Protein AF-A0A519IM41-F1 (afdb_monomer_lite)

Structure (mmCIF, N/CA/C/O backbone):
data_AF-A0A519IM41-F1
#
_entry.id   AF-A0A519IM41-F1
#
loop_
_atom_site.group_PDB
_atom_site.id
_atom_site.type_symbol
_atom_site.label_atom_id
_atom_site.label_alt_id
_atom_site.label_comp_id
_atom_site.label_asym_id
_atom_site.label_entity_id
_atom_site.label_seq_id
_atom_site.pdbx_PDB_ins_code
_atom_site.Cartn_x
_atom_site.Cartn_y
_atom_site.Cartn_z
_atom_site.occupancy
_atom_site.B_iso_or_equiv
_atom_site.auth_seq_id
_atom_site.auth_comp_id
_atom_site.auth_asym_id
_atom_site.auth_atom_id
_atom_site.pdbx_PDB_model_num
ATOM 1 N N . MET A 1 1 ? -8.897 -17.092 1.569 1.00 37.91 1 MET A N 1
ATOM 2 C CA . MET A 1 1 ? -8.169 -17.180 2.851 1.00 37.91 1 MET A CA 1
ATOM 3 C C . MET A 1 1 ? -7.283 -15.946 2.907 1.00 37.91 1 MET A C 1
ATOM 5 O O . MET A 1 1 ? -6.389 -15.845 2.079 1.00 37.91 1 MET A O 1
ATOM 9 N N . ILE A 1 2 ? -7.614 -14.949 3.731 1.00 43.19 2 ILE A N 1
ATOM 10 C CA . ILE A 1 2 ? -6.776 -13.748 3.867 1.00 43.19 2 ILE A CA 1
ATOM 11 C C . ILE A 1 2 ? -5.558 -14.198 4.672 1.00 43.19 2 ILE A C 1
ATOM 13 O O . ILE A 1 2 ? -5.659 -14.398 5.879 1.00 43.19 2 ILE A O 1
ATOM 17 N N . MET A 1 3 ? -4.453 -14.476 3.979 1.00 51.75 3 MET A N 1
ATOM 18 C CA . MET A 1 3 ? -3.146 -14.604 4.617 1.00 51.75 3 MET A CA 1
ATOM 19 C C . MET A 1 3 ? -2.916 -13.343 5.453 1.00 51.75 3 MET A C 1
ATOM 21 O O . MET A 1 3 ? -3.199 -12.238 4.994 1.00 51.75 3 MET A O 1
ATOM 25 N N . THR A 1 4 ? -2.488 -13.535 6.696 1.00 67.06 4 THR A N 1
ATOM 26 C CA . THR A 1 4 ? -2.124 -12.508 7.677 1.00 67.06 4 THR A CA 1
ATOM 27 C C . THR A 1 4 ? -1.154 -11.508 7.058 1.00 67.06 4 THR A C 1
ATOM 29 O O . THR A 1 4 ? 0.044 -11.757 7.012 1.00 67.06 4 THR A O 1
ATOM 32 N N . LEU A 1 5 ? -1.679 -10.397 6.542 1.00 75.25 5 LEU A N 1
ATOM 33 C CA . LEU A 1 5 ? -0.857 -9.271 6.123 1.00 75.25 5 LEU A CA 1
ATOM 34 C C . LEU A 1 5 ? -0.328 -8.583 7.372 1.00 75.25 5 LEU A C 1
ATOM 36 O O . LEU A 1 5 ? -1.095 -8.243 8.272 1.00 75.25 5 LEU A O 1
ATOM 40 N N . GLU A 1 6 ? 0.975 -8.358 7.394 1.00 85.38 6 GLU A N 1
ATOM 41 C CA . GLU A 1 6 ? 1.682 -7.677 8.467 1.00 85.38 6 GLU A CA 1
ATOM 42 C C . GLU A 1 6 ? 2.377 -6.420 7.938 1.00 85.38 6 GLU A C 1
ATOM 44 O O . GLU A 1 6 ? 2.711 -6.299 6.754 1.00 85.38 6 GLU A O 1
ATOM 49 N N . ILE A 1 7 ? 2.608 -5.457 8.831 1.00 89.12 7 ILE A N 1
ATOM 50 C CA . ILE A 1 7 ? 3.442 -4.299 8.509 1.00 89.12 7 ILE A CA 1
ATOM 51 C C . ILE A 1 7 ? 4.839 -4.810 8.144 1.00 89.12 7 ILE A C 1
ATOM 53 O O . ILE A 1 7 ? 5.427 -5.615 8.860 1.00 89.12 7 ILE A O 1
ATOM 57 N N . GLY A 1 8 ? 5.372 -4.326 7.028 1.00 87.94 8 GLY A N 1
ATOM 58 C CA . GLY A 1 8 ? 6.644 -4.763 6.468 1.00 87.94 8 GLY A CA 1
ATOM 59 C C . GLY A 1 8 ? 6.522 -5.830 5.384 1.00 87.94 8 GLY A C 1
ATOM 60 O O . GLY A 1 8 ? 7.500 -6.027 4.667 1.00 87.94 8 GLY A O 1
ATOM 61 N N . ASN A 1 9 ? 5.358 -6.467 5.215 1.00 91.00 9 ASN A N 1
ATOM 62 C CA . ASN A 1 9 ? 5.114 -7.345 4.071 1.00 91.00 9 ASN A CA 1
ATOM 63 C C . ASN A 1 9 ? 5.102 -6.556 2.760 1.00 91.00 9 ASN A C 1
ATOM 65 O O . ASN A 1 9 ? 4.760 -5.370 2.728 1.00 91.00 9 ASN A O 1
ATOM 69 N N . THR A 1 10 ? 5.420 -7.252 1.675 1.00 92.25 10 THR A N 1
ATOM 70 C CA . THR A 1 10 ? 5.396 -6.695 0.327 1.00 92.25 10 THR A CA 1
ATOM 71 C C . THR A 1 10 ? 4.245 -7.310 -0.452 1.00 92.25 10 THR A C 1
ATOM 73 O O . THR A 1 10 ? 3.988 -8.511 -0.378 1.00 92.25 10 THR A O 1
ATOM 76 N N . ILE A 1 1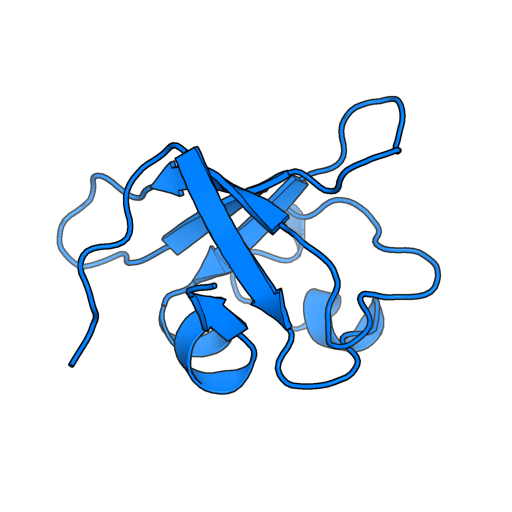1 ? 3.533 -6.477 -1.198 1.00 92.50 11 ILE A N 1
ATOM 77 C CA . ILE A 1 11 ? 2.448 -6.893 -2.079 1.00 92.50 11 ILE A CA 1
ATOM 78 C C . ILE A 1 11 ? 2.763 -6.434 -3.493 1.00 92.50 11 ILE A C 1
ATOM 80 O O . ILE A 1 11 ? 3.479 -5.453 -3.695 1.00 92.50 11 ILE A O 1
ATOM 84 N N . THR A 1 12 ? 2.198 -7.121 -4.477 1.00 93.38 12 THR A N 1
ATOM 85 C CA . THR A 1 12 ? 2.361 -6.750 -5.881 1.00 93.38 12 THR A CA 1
ATOM 86 C C . THR A 1 12 ? 1.019 -6.678 -6.600 1.00 93.38 12 THR A C 1
ATOM 88 O O . THR A 1 12 ? 0.127 -7.483 -6.299 1.00 93.38 12 THR A O 1
ATOM 91 N N . PRO A 1 13 ? 0.838 -5.732 -7.541 1.00 93.25 13 PRO A N 1
ATOM 92 C CA . PRO A 1 13 ? -0.324 -5.722 -8.414 1.00 93.25 13 PRO A CA 1
ATOM 93 C C . PRO A 1 13 ? -0.416 -7.006 -9.246 1.00 93.25 13 PRO A C 1
ATOM 95 O O . PRO A 1 13 ? 0.571 -7.494 -9.794 1.00 93.25 13 PRO A O 1
ATOM 98 N N . LEU A 1 14 ? -1.628 -7.529 -9.396 1.00 93.62 14 LEU A N 1
ATOM 99 C CA . LEU A 1 14 ? -1.953 -8.637 -10.300 1.00 93.62 14 LEU A CA 1
ATOM 100 C C . LEU A 1 14 ? -2.097 -8.174 -11.755 1.00 93.62 14 LEU A C 1
ATOM 102 O O . LEU A 1 14 ? -1.932 -8.956 -12.687 1.00 93.62 14 LEU A O 1
ATOM 106 N N . ARG A 1 15 ? -2.438 -6.898 -11.941 1.00 92.25 15 ARG A N 1
ATOM 107 C CA . ARG A 1 15 ? -2.687 -6.242 -13.228 1.00 92.25 15 ARG A CA 1
ATOM 108 C C . ARG A 1 15 ? -2.163 -4.814 -13.190 1.00 92.25 15 ARG A C 1
ATOM 110 O O . ARG A 1 15 ? -1.824 -4.312 -12.123 1.00 92.25 15 ARG A O 1
ATOM 117 N N . HIS A 1 16 ? -2.122 -4.156 -14.345 1.00 92.31 16 HIS A N 1
ATOM 118 C CA . HIS A 1 16 ? -1.825 -2.726 -14.389 1.00 92.31 16 HIS A CA 1
ATOM 119 C C . HIS A 1 16 ? -2.921 -1.936 -13.663 1.00 92.31 16 HIS A C 1
ATOM 121 O O . HIS A 1 16 ? -4.103 -2.072 -13.980 1.00 92.31 16 HIS A O 1
ATOM 127 N N . ILE A 1 17 ? -2.523 -1.128 -12.680 1.00 92.06 17 ILE A N 1
ATOM 128 C CA . ILE A 1 17 ? -3.409 -0.242 -11.920 1.00 92.06 17 ILE A CA 1
ATOM 129 C C . ILE A 1 17 ? -3.094 1.187 -12.337 1.00 92.06 17 ILE A C 1
ATOM 131 O O . ILE A 1 17 ? -1.998 1.677 -12.087 1.00 92.06 17 ILE A O 1
ATOM 135 N N . ASN A 1 18 ? -4.048 1.868 -12.962 1.00 90.81 18 ASN A N 1
ATOM 136 C CA . ASN A 1 18 ? -3.891 3.259 -13.382 1.00 90.81 18 ASN A CA 1
ATOM 137 C C . ASN A 1 18 ? -4.560 4.236 -12.397 1.00 90.81 18 ASN A C 1
ATOM 139 O O . ASN A 1 18 ? -5.348 3.837 -11.536 1.00 90.81 18 ASN A O 1
ATOM 143 N N . ALA A 1 19 ? -4.241 5.527 -12.525 1.00 88.25 19 ALA A N 1
ATOM 144 C CA . ALA A 1 19 ? -4.770 6.570 -11.644 1.00 88.25 19 ALA A CA 1
ATOM 145 C C . ALA A 1 19 ? -6.308 6.646 -11.667 1.00 88.25 19 ALA A C 1
ATOM 147 O O . ALA A 1 19 ? -6.932 6.863 -10.630 1.00 88.25 19 ALA A O 1
ATOM 148 N N . THR A 1 20 ? -6.935 6.399 -12.822 1.00 90.69 20 THR A N 1
ATOM 149 C CA . THR A 1 20 ? -8.399 6.357 -12.951 1.00 90.69 20 THR A CA 1
ATOM 150 C C . THR A 1 20 ? -9.004 5.255 -12.089 1.00 90.69 20 THR A C 1
ATOM 152 O O . THR A 1 20 ? -9.979 5.484 -11.385 1.00 90.69 20 THR A O 1
ATOM 155 N N . MET A 1 21 ? -8.411 4.068 -12.084 1.00 91.69 21 MET A N 1
ATOM 156 C CA . MET A 1 21 ? -8.875 2.962 -11.261 1.00 91.69 21 MET A CA 1
ATOM 157 C C . MET A 1 21 ? -8.755 3.277 -9.766 1.00 91.69 21 MET A C 1
ATOM 159 O O . MET A 1 21 ? -9.706 3.040 -9.027 1.00 91.69 21 MET A O 1
ATOM 163 N N . VAL A 1 22 ? -7.638 3.878 -9.339 1.00 91.25 22 VAL A N 1
ATOM 164 C CA . VAL A 1 22 ? -7.455 4.330 -7.947 1.00 91.25 22 VAL A CA 1
ATOM 165 C C . VAL A 1 22 ? -8.464 5.411 -7.567 1.00 91.25 22 VAL A C 1
ATOM 167 O O . VAL A 1 22 ? -8.925 5.430 -6.432 1.00 91.25 22 VAL A O 1
ATOM 170 N N . SER A 1 23 ? -8.872 6.270 -8.508 1.00 90.75 23 SER A N 1
ATOM 171 C CA . SER A 1 23 ? -9.871 7.317 -8.246 1.00 90.75 23 SER A C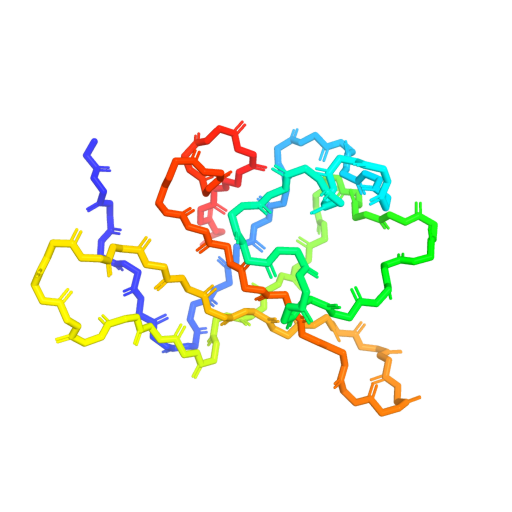A 1
ATOM 172 C C . SER A 1 23 ? -11.256 6.776 -7.860 1.00 90.75 23 SER A C 1
ATOM 174 O O . SER A 1 23 ? -12.021 7.487 -7.212 1.00 90.75 23 SER A O 1
ATOM 176 N N . TYR A 1 24 ? -11.552 5.513 -8.197 1.00 92.19 24 TYR A N 1
ATOM 177 C CA . TYR A 1 24 ? -12.786 4.818 -7.816 1.00 92.19 24 TYR A CA 1
ATOM 178 C C . TYR A 1 24 ? -12.674 4.007 -6.519 1.00 92.19 24 TYR A C 1
ATOM 180 O O . TYR A 1 24 ? -13.667 3.428 -6.084 1.00 92.19 24 TYR A O 1
ATOM 188 N N . TRP A 1 25 ? -11.494 3.931 -5.902 1.00 93.38 25 TRP A N 1
ATOM 189 C CA . TRP A 1 25 ? -11.316 3.190 -4.654 1.00 93.38 25 TRP A CA 1
ATOM 190 C C . TRP A 1 25 ? -11.960 3.903 -3.472 1.00 93.38 25 TRP A C 1
ATOM 192 O O . TRP A 1 25 ? -12.050 5.133 -3.433 1.00 93.38 25 TRP A O 1
ATOM 202 N N . GLN A 1 26 ? -12.325 3.125 -2.454 1.00 91.88 26 GLN A N 1
ATOM 203 C CA . GLN A 1 26 ? -12.960 3.637 -1.241 1.00 91.88 26 GLN A CA 1
ATOM 204 C C . GLN A 1 26 ? -12.147 4.768 -0.588 1.00 91.88 26 GLN A C 1
ATOM 206 O O . GLN A 1 26 ? -12.711 5.751 -0.106 1.00 91.88 26 GLN A O 1
ATOM 211 N N . PHE A 1 27 ? -10.817 4.653 -0.604 1.00 91.94 27 PHE A N 1
ATOM 212 C CA . PHE A 1 27 ? -9.893 5.619 -0.004 1.00 91.94 27 PHE A CA 1
ATOM 213 C C . PHE A 1 27 ? -9.127 6.455 -1.040 1.00 91.94 27 PHE A C 1
ATOM 215 O O . PHE A 1 27 ? -8.028 6.931 -0.756 1.00 91.94 27 PHE A O 1
ATOM 222 N N . ALA A 1 28 ? -9.696 6.675 -2.230 1.00 89.25 28 ALA A N 1
ATOM 223 C CA . ALA A 1 28 ? -9.058 7.431 -3.313 1.00 89.25 28 ALA A CA 1
ATOM 224 C C . ALA A 1 28 ? -8.511 8.803 -2.873 1.00 89.25 28 ALA A C 1
ATOM 226 O O . ALA A 1 28 ? -7.419 9.198 -3.264 1.00 89.25 28 ALA A O 1
ATOM 227 N N . LYS A 1 29 ? -9.243 9.517 -2.006 1.00 89.62 29 LYS A N 1
ATOM 228 C CA . LYS A 1 29 ? -8.850 10.843 -1.490 1.00 89.62 29 LYS A CA 1
ATOM 229 C C . LYS A 1 29 ? -7.636 10.815 -0.554 1.00 89.62 29 LYS A C 1
ATOM 231 O O . LYS A 1 29 ? -7.032 11.854 -0.320 1.00 89.62 29 LYS A O 1
ATOM 236 N N . GLU A 1 30 ? -7.311 9.651 0.001 1.00 89.06 30 GLU A N 1
ATOM 237 C CA . GLU A 1 30 ? -6.143 9.429 0.862 1.00 89.06 30 GLU A CA 1
ATOM 238 C C . GLU A 1 30 ? -4.967 8.806 0.091 1.00 89.06 30 GLU A C 1
ATOM 240 O O . GLU A 1 30 ? -3.933 8.504 0.686 1.00 89.06 30 GLU A O 1
ATOM 245 N N . CYS A 1 31 ? -5.126 8.580 -1.216 1.00 88.81 31 CYS A N 1
ATOM 246 C CA . CYS A 1 31 ? -4.099 8.015 -2.077 1.00 88.81 31 CYS A CA 1
ATOM 247 C C . CYS A 1 31 ? -3.280 9.122 -2.743 1.00 88.81 31 CYS A C 1
ATOM 249 O O . CYS A 1 31 ? -3.816 10.121 -3.223 1.00 88.81 31 CYS A O 1
ATOM 251 N N . ALA A 1 32 ? -1.969 8.916 -2.819 1.00 87.00 32 ALA A N 1
ATOM 252 C CA . ALA A 1 32 ? -1.106 9.720 -3.665 1.00 87.00 32 ALA A CA 1
ATOM 253 C C . ALA A 1 32 ? -1.376 9.431 -5.151 1.00 87.00 32 ALA A C 1
ATOM 255 O O . ALA A 1 32 ? -1.777 8.330 -5.532 1.00 87.00 32 ALA A O 1
ATOM 256 N N . ASP A 1 33 ? -1.101 10.419 -6.001 1.00 82.69 33 ASP A N 1
ATOM 257 C CA . ASP A 1 33 ? -1.167 10.260 -7.453 1.00 82.69 33 ASP A CA 1
ATOM 258 C C . ASP A 1 33 ? -0.149 9.202 -7.906 1.00 82.69 33 ASP A C 1
ATOM 260 O O . ASP A 1 33 ? 1.036 9.350 -7.622 1.00 82.69 33 ASP A O 1
ATOM 264 N N . ILE A 1 34 ? -0.571 8.151 -8.616 1.00 82.12 34 ILE A N 1
ATOM 265 C CA . ILE A 1 34 ? 0.318 7.082 -9.111 1.00 82.12 34 ILE A CA 1
ATOM 266 C C . ILE A 1 34 ? 0.888 7.324 -10.514 1.00 82.12 34 ILE A C 1
ATOM 268 O O . ILE A 1 34 ? 1.552 6.443 -11.056 1.00 82.12 34 ILE A O 1
ATOM 272 N N . LEU A 1 35 ? 0.676 8.509 -11.090 1.00 76.00 35 LEU A N 1
ATOM 273 C CA . LEU A 1 35 ? 1.139 8.948 -12.409 1.00 76.00 35 LEU A CA 1
ATOM 274 C C . LEU A 1 35 ? 0.884 7.885 -13.495 1.00 76.00 35 LEU A C 1
ATOM 276 O O . LEU A 1 35 ? -0.256 7.669 -13.901 1.00 76.00 35 LEU A O 1
ATOM 280 N N . GLY A 1 36 ? 1.941 7.194 -13.942 1.00 74.62 36 GLY A N 1
ATOM 281 C CA . GLY A 1 36 ? 1.905 6.157 -14.984 1.00 74.62 36 GLY A CA 1
ATOM 282 C C . GLY A 1 36 ? 1.280 4.822 -14.557 1.00 74.62 36 GLY A C 1
ATOM 283 O O . GLY A 1 36 ? 1.120 3.914 -15.376 1.00 74.62 36 GLY A O 1
ATOM 284 N N . GLY A 1 37 ? 0.894 4.699 -13.289 1.00 84.94 37 GLY A N 1
ATOM 285 C CA . GLY A 1 37 ? 0.273 3.505 -12.741 1.00 84.94 37 GLY A CA 1
ATOM 286 C C . GLY A 1 37 ? 1.263 2.495 -12.161 1.00 84.94 37 GLY A C 1
ATOM 287 O O . GLY A 1 37 ? 2.479 2.645 -12.249 1.00 84.94 37 GLY A O 1
ATOM 288 N N . LEU A 1 38 ? 0.716 1.448 -11.552 1.00 89.50 38 LEU A N 1
ATOM 289 C CA . LEU A 1 38 ? 1.458 0.349 -10.947 1.00 89.50 38 LEU A CA 1
ATOM 290 C C . LEU A 1 38 ? 1.404 -0.864 -11.866 1.00 89.50 38 LEU A C 1
ATOM 292 O O . LEU A 1 38 ? 0.322 -1.352 -12.193 1.00 89.50 38 LEU A O 1
ATOM 296 N N . MET A 1 39 ? 2.569 -1.340 -12.293 1.00 90.19 39 MET A N 1
ATOM 297 C CA . MET A 1 39 ? 2.685 -2.523 -13.142 1.00 90.19 39 MET A CA 1
ATOM 298 C C . MET A 1 39 ? 2.691 -3.812 -12.315 1.00 90.19 39 MET A C 1
ATOM 300 O O . MET A 1 39 ? 3.141 -3.796 -11.166 1.00 90.19 39 MET A O 1
ATOM 304 N N . PRO A 1 40 ? 2.252 -4.945 -12.893 1.00 90.44 40 PRO A N 1
ATOM 305 C CA . PRO A 1 40 ? 2.501 -6.252 -12.299 1.00 90.44 40 PRO A CA 1
ATOM 306 C C . PRO A 1 40 ? 3.993 -6.443 -12.016 1.00 90.44 40 PRO A C 1
ATOM 308 O O . PRO A 1 40 ? 4.827 -6.134 -12.866 1.00 90.44 40 PRO A O 1
ATOM 311 N N . GLY A 1 41 ? 4.325 -6.935 -10.824 1.00 86.44 41 GLY A N 1
ATOM 312 C CA . GLY A 1 41 ? 5.712 -7.063 -10.368 1.00 86.44 41 GLY A CA 1
ATOM 313 C C . GLY A 1 41 ? 6.256 -5.836 -9.634 1.00 86.44 41 GLY A C 1
ATOM 314 O O . GLY A 1 41 ? 7.341 -5.919 -9.072 1.00 86.44 41 GLY A O 1
ATOM 315 N N . ALA A 1 42 ? 5.516 -4.721 -9.568 1.00 89.19 42 ALA A N 1
ATOM 316 C CA . ALA A 1 42 ? 5.862 -3.628 -8.663 1.00 89.19 42 ALA A CA 1
ATOM 317 C C . ALA A 1 42 ? 5.771 -4.102 -7.205 1.00 89.19 42 ALA A C 1
ATOM 319 O O . ALA A 1 42 ? 4.800 -4.761 -6.825 1.00 89.19 42 ALA A O 1
ATOM 320 N N . GLU A 1 43 ? 6.767 -3.752 -6.400 1.00 91.00 43 GLU A N 1
ATOM 321 C CA . GLU A 1 43 ? 6.860 -4.136 -4.993 1.00 91.00 43 GLU A CA 1
ATOM 322 C C . GLU A 1 43 ? 6.346 -3.001 -4.110 1.00 91.00 43 GLU A C 1
ATOM 324 O O . GLU A 1 43 ? 6.925 -1.920 -4.071 1.00 91.00 43 GLU A O 1
ATOM 329 N N . LEU A 1 44 ? 5.240 -3.228 -3.407 1.00 91.00 44 LEU A N 1
ATOM 330 C CA . LEU A 1 44 ? 4.616 -2.233 -2.540 1.00 91.00 44 LEU A CA 1
ATOM 331 C C . LEU A 1 44 ? 4.696 -2.700 -1.097 1.00 91.00 44 LEU A C 1
ATOM 333 O O . LEU A 1 44 ? 4.159 -3.752 -0.750 1.00 91.00 44 LEU A O 1
ATOM 337 N N . LYS A 1 45 ? 5.352 -1.916 -0.246 1.00 92.50 45 LYS A N 1
ATOM 338 C CA . LYS A 1 45 ? 5.551 -2.289 1.154 1.00 92.50 45 LYS A CA 1
ATOM 339 C C . LYS A 1 45 ? 4.384 -1.816 2.005 1.00 92.50 45 LYS A C 1
ATOM 341 O O . LYS A 1 45 ? 4.057 -0.632 1.989 1.00 92.50 45 LYS A O 1
ATOM 346 N N . ILE A 1 46 ? 3.787 -2.717 2.777 1.00 92.12 46 ILE A N 1
ATOM 347 C CA . ILE A 1 46 ? 2.758 -2.379 3.759 1.00 92.12 46 ILE A CA 1
ATOM 348 C C . ILE A 1 46 ? 3.415 -1.650 4.927 1.00 92.12 46 ILE A C 1
ATOM 350 O O . ILE A 1 46 ? 4.318 -2.178 5.575 1.00 92.12 46 ILE A O 1
ATOM 354 N N . VAL A 1 47 ? 2.931 -0.448 5.218 1.00 92.25 47 VAL A N 1
ATOM 355 C CA . VAL A 1 47 ? 3.402 0.378 6.339 1.00 92.25 47 VAL A CA 1
ATOM 356 C C . VAL A 1 47 ? 2.351 0.573 7.417 1.00 92.25 47 VAL A C 1
ATOM 358 O O . VAL A 1 47 ? 2.685 0.879 8.558 1.00 92.25 47 VAL A O 1
ATOM 361 N N . GLU A 1 48 ? 1.083 0.353 7.084 1.00 91.81 48 GLU A N 1
ATOM 362 C CA . GLU A 1 48 ? -0.019 0.495 8.026 1.00 91.81 48 GLU A CA 1
ATOM 363 C C . GLU A 1 48 ? -1.118 -0.509 7.705 1.00 91.81 48 GLU A C 1
ATOM 365 O O . GLU A 1 48 ? -1.375 -0.838 6.546 1.00 91.81 48 GLU A O 1
ATOM 370 N N . LEU A 1 49 ? -1.790 -0.971 8.749 1.00 89.50 49 LEU A N 1
ATOM 371 C CA . LEU A 1 49 ? -2.925 -1.875 8.670 1.00 89.50 49 LEU A CA 1
ATOM 372 C C . LEU A 1 49 ? -4.053 -1.295 9.509 1.00 89.50 49 LEU A C 1
ATOM 374 O O . LEU A 1 49 ? -3.810 -0.685 10.557 1.00 89.50 49 LEU A O 1
ATOM 378 N N . SER A 1 50 ? -5.288 -1.532 9.083 1.00 88.69 50 SER A N 1
ATOM 379 C CA . SER A 1 50 ? -6.437 -1.181 9.899 1.00 88.69 50 SER A CA 1
ATOM 380 C C . SER A 1 50 ? -6.434 -1.950 11.214 1.00 88.69 50 SER A C 1
ATOM 382 O O . SER A 1 50 ? -6.304 -3.172 11.250 1.00 88.69 50 SER A O 1
ATOM 384 N N . LYS A 1 51 ? -6.641 -1.213 12.303 1.00 79.75 51 LYS A N 1
ATOM 385 C CA . LYS A 1 51 ? -6.812 -1.757 13.656 1.00 79.75 51 LYS A CA 1
ATOM 386 C C . LYS A 1 51 ? -8.286 -1.870 14.057 1.00 79.75 51 LYS A C 1
ATOM 388 O O . LYS A 1 51 ? -8.579 -2.286 15.172 1.00 79.75 51 LYS A O 1
ATOM 393 N N . ILE A 1 52 ? -9.206 -1.455 13.181 1.00 79.56 52 ILE A N 1
ATOM 394 C CA . ILE A 1 52 ? -10.638 -1.364 13.480 1.00 79.56 52 ILE A CA 1
ATOM 395 C C . ILE A 1 52 ? -11.335 -2.657 13.032 1.00 79.56 52 ILE A C 1
ATOM 397 O O . ILE A 1 52 ? -11.323 -2.968 11.836 1.00 79.56 52 ILE A O 1
ATOM 401 N N . PRO A 1 53 ? -11.992 -3.392 13.949 1.00 66.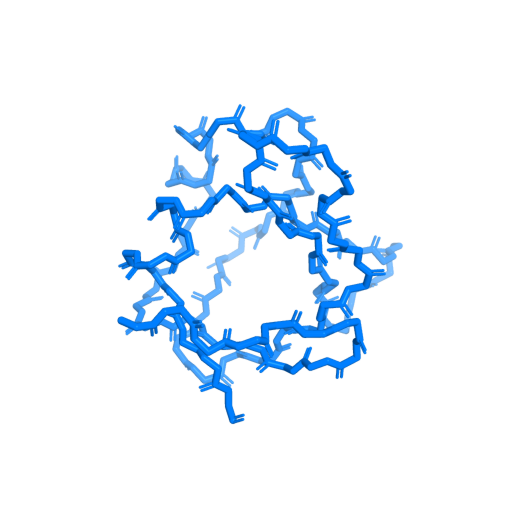69 53 PRO A N 1
ATOM 402 C CA . PRO A 1 53 ? -12.807 -4.547 13.594 1.00 66.69 53 PRO A CA 1
ATOM 403 C C . PRO A 1 53 ? -13.905 -4.153 12.596 1.00 66.69 53 PRO A C 1
ATOM 405 O O . PRO A 1 53 ? -14.700 -3.257 12.865 1.00 66.69 53 PRO A O 1
ATOM 408 N N . GLY A 1 54 ? -13.938 -4.809 11.434 1.00 69.06 54 GLY A N 1
ATOM 409 C CA . GLY A 1 54 ? -14.940 -4.568 10.386 1.00 69.06 54 GLY A CA 1
ATOM 410 C C . GLY A 1 54 ? -14.543 -3.562 9.300 1.00 69.06 54 GLY A C 1
ATOM 411 O O . GLY A 1 54 ? -15.198 -3.521 8.265 1.00 69.06 54 GLY A O 1
ATOM 412 N N . ALA A 1 55 ? -13.449 -2.812 9.463 1.00 74.38 55 ALA A N 1
ATOM 413 C CA . ALA A 1 55 ? -12.900 -1.966 8.403 1.00 74.38 55 ALA A CA 1
ATOM 414 C C . ALA A 1 55 ? -11.535 -2.512 7.983 1.00 74.38 55 ALA A C 1
ATOM 416 O O . ALA A 1 55 ? -10.532 -2.178 8.597 1.00 74.38 55 ALA A O 1
ATOM 417 N N . MET A 1 56 ? -11.468 -3.367 6.963 1.00 86.06 56 MET A N 1
ATOM 418 C CA . MET A 1 56 ? -10.191 -3.910 6.481 1.00 86.06 56 MET A CA 1
ATOM 419 C C . MET A 1 56 ? -9.584 -2.983 5.431 1.00 86.06 56 MET A C 1
ATOM 421 O O . MET A 1 56 ? -10.142 -2.825 4.349 1.00 86.06 56 MET A O 1
ATOM 425 N N . TRP A 1 57 ? -8.439 -2.384 5.745 1.00 91.12 57 TRP A N 1
ATOM 426 C CA . TRP A 1 57 ? -7.627 -1.634 4.791 1.00 91.12 57 TRP A CA 1
ATOM 427 C C . TRP A 1 57 ? -6.149 -1.722 5.155 1.00 91.12 57 TRP A C 1
ATOM 429 O O . TRP A 1 57 ? -5.795 -1.989 6.306 1.00 91.12 57 TRP A O 1
ATOM 439 N N . VAL A 1 58 ? -5.298 -1.483 4.165 1.00 92.12 58 VAL A N 1
ATOM 440 C CA . VAL A 1 58 ? -3.842 -1.428 4.297 1.00 92.12 58 VAL A CA 1
ATOM 441 C C . VAL A 1 58 ? -3.321 -0.144 3.657 1.00 92.12 58 VAL A C 1
ATOM 443 O O . VAL A 1 58 ? -3.888 0.333 2.673 1.00 92.12 58 VAL A O 1
ATOM 446 N N . ARG A 1 59 ? -2.254 0.435 4.208 1.00 93.31 59 ARG A N 1
ATOM 447 C CA . ARG A 1 59 ? -1.501 1.517 3.568 1.00 93.31 59 ARG A CA 1
ATOM 448 C C . ARG A 1 59 ? -0.184 0.960 3.065 1.00 93.31 59 ARG A C 1
ATOM 450 O O . ARG A 1 59 ? 0.549 0.332 3.830 1.00 93.31 59 ARG A O 1
ATOM 457 N N . VAL A 1 60 ? 0.112 1.214 1.798 1.00 92.25 60 VAL A N 1
ATOM 458 C CA . VAL A 1 60 ? 1.364 0.810 1.162 1.00 92.25 60 VAL A CA 1
ATOM 459 C C . VAL A 1 60 ? 2.157 2.010 0.687 1.00 92.25 60 VAL A C 1
ATOM 461 O O . VAL A 1 60 ? 1.575 3.000 0.249 1.00 92.25 60 VAL A O 1
ATOM 464 N N . GLU A 1 61 ? 3.478 1.912 0.751 1.00 91.19 61 GLU A N 1
ATOM 465 C CA . GLU A 1 61 ? 4.393 2.897 0.180 1.00 91.19 61 GLU A CA 1
ATOM 466 C C . GLU A 1 61 ? 4.796 2.513 -1.241 1.00 91.19 61 GLU A C 1
ATOM 468 O O . GLU A 1 61 ? 5.035 1.343 -1.553 1.00 91.19 61 GLU A O 1
ATOM 473 N N . LEU A 1 62 ? 4.884 3.529 -2.098 1.00 84.44 62 LEU A N 1
ATOM 474 C CA . LEU A 1 62 ? 5.406 3.411 -3.450 1.00 84.44 62 LEU A CA 1
ATOM 475 C C . LEU A 1 62 ? 6.930 3.605 -3.404 1.00 84.44 62 LEU A C 1
ATOM 477 O O . LEU A 1 62 ? 7.385 4.702 -3.055 1.00 84.44 62 LEU A O 1
ATOM 481 N N . PRO A 1 63 ? 7.738 2.587 -3.751 1.00 72.56 63 PRO A N 1
ATOM 482 C CA . PRO A 1 63 ? 9.187 2.725 -3.743 1.00 72.56 63 PRO A CA 1
ATOM 483 C C . PRO A 1 63 ? 9.655 3.732 -4.801 1.00 72.56 63 PRO A C 1
ATOM 485 O O . PRO A 1 63 ? 9.059 3.872 -5.869 1.00 72.56 63 PRO A O 1
ATOM 488 N N . GLY A 1 64 ? 10.757 4.426 -4.512 1.00 69.69 64 GLY A N 1
ATOM 489 C CA . GLY A 1 64 ? 11.446 5.271 -5.493 1.00 69.69 64 GLY A CA 1
ATOM 490 C C . GLY A 1 64 ? 10.809 6.638 -5.764 1.00 69.69 64 GLY A C 1
ATOM 491 O O . GLY A 1 64 ? 11.223 7.308 -6.709 1.00 69.69 64 GLY A O 1
ATOM 492 N N . ARG A 1 65 ? 9.842 7.088 -4.951 1.00 65.38 65 ARG A N 1
ATOM 493 C CA . ARG A 1 65 ? 9.248 8.429 -5.067 1.00 65.38 65 ARG A CA 1
ATOM 494 C C . ARG A 1 65 ? 9.543 9.294 -3.842 1.00 65.38 65 ARG A C 1
ATOM 496 O O . ARG A 1 65 ? 9.359 8.853 -2.712 1.00 65.38 65 ARG A O 1
ATOM 503 N N . LEU A 1 66 ? 9.987 10.529 -4.086 1.00 56.16 66 LEU A N 1
ATOM 504 C CA . LEU A 1 66 ? 10.154 11.579 -3.077 1.00 56.16 66 LEU A CA 1
ATOM 505 C C . LEU A 1 66 ? 9.227 12.762 -3.424 1.00 56.16 66 LEU A C 1
ATOM 507 O O . LEU A 1 66 ? 9.302 13.251 -4.553 1.00 56.16 66 LEU A O 1
ATOM 511 N N . PRO A 1 67 ? 8.364 13.236 -2.502 1.00 67.88 67 PRO A N 1
ATOM 512 C CA . PRO A 1 67 ? 8.086 12.667 -1.178 1.00 67.88 67 PRO A CA 1
ATOM 513 C C . PRO A 1 67 ? 7.486 11.255 -1.273 1.00 67.88 67 PRO A C 1
ATOM 515 O O . PRO A 1 67 ? 6.917 10.892 -2.305 1.00 67.88 67 PRO A O 1
ATOM 518 N N . VAL A 1 68 ? 7.645 10.467 -0.202 1.00 72.81 68 VAL A N 1
ATOM 519 C CA . VAL A 1 68 ? 7.140 9.088 -0.130 1.00 72.81 68 VAL A CA 1
ATOM 520 C C . VAL A 1 68 ? 5.640 9.097 -0.406 1.00 72.81 68 VAL A C 1
ATOM 522 O O . VAL A 1 68 ? 4.850 9.667 0.345 1.00 72.81 68 VAL A O 1
ATOM 525 N N . ALA A 1 69 ? 5.260 8.509 -1.534 1.00 84.50 69 ALA A N 1
ATOM 526 C CA . ALA A 1 69 ? 3.875 8.404 -1.950 1.00 84.50 69 ALA A CA 1
ATOM 527 C C . ALA A 1 69 ? 3.272 7.134 -1.350 1.00 84.50 69 ALA A C 1
ATOM 529 O O . ALA A 1 69 ? 3.931 6.096 -1.298 1.00 84.50 69 ALA A O 1
ATOM 530 N N . SER A 1 70 ? 2.019 7.210 -0.912 1.00 91.00 70 SER A N 1
ATOM 531 C CA . SER A 1 70 ? 1.326 6.065 -0.328 1.00 91.00 70 SER A CA 1
ATOM 532 C C . SER A 1 70 ? -0.043 5.848 -0.953 1.00 91.00 70 SER A C 1
ATOM 534 O O . SER A 1 70 ? -0.667 6.776 -1.468 1.00 91.00 70 SER A O 1
ATOM 536 N N . LEU A 1 71 ? -0.503 4.602 -0.909 1.00 91.81 71 LEU A N 1
ATOM 537 C CA . LEU A 1 71 ? -1.850 4.209 -1.293 1.00 91.81 71 LEU A CA 1
ATOM 538 C C . LEU A 1 71 ? -2.546 3.563 -0.118 1.00 91.81 71 LEU A C 1
ATOM 540 O O . LEU A 1 71 ? -1.944 2.765 0.598 1.00 91.81 71 LEU A O 1
ATOM 544 N N . LYS A 1 72 ? -3.828 3.871 0.042 1.00 93.94 72 LYS A N 1
ATOM 545 C CA . LYS A 1 72 ? -4.696 3.225 1.016 1.00 93.94 72 LYS A CA 1
ATOM 546 C C . LYS A 1 72 ? -5.682 2.334 0.269 1.00 93.94 72 LYS A C 1
ATOM 548 O O . LYS A 1 72 ? -6.446 2.806 -0.565 1.00 93.94 72 LYS A O 1
ATOM 553 N N . ILE A 1 73 ? -5.617 1.039 0.542 1.00 92.88 73 ILE A N 1
ATOM 554 C CA . ILE A 1 73 ? -6.286 -0.017 -0.221 1.00 92.88 73 ILE A CA 1
ATOM 555 C C . ILE A 1 73 ? -7.236 -0.732 0.738 1.00 92.88 73 ILE A C 1
ATOM 557 O O . ILE A 1 73 ? -6.778 -1.225 1.770 1.00 92.88 73 ILE A O 1
ATOM 561 N N . ALA A 1 74 ? -8.540 -0.783 0.449 1.00 92.75 74 ALA A N 1
ATOM 562 C CA . ALA A 1 74 ? -9.460 -1.572 1.267 1.00 92.75 74 ALA A CA 1
ATOM 563 C C . ALA A 1 74 ? -9.354 -3.068 0.925 1.00 92.75 74 ALA A C 1
ATOM 565 O O . ALA A 1 74 ? -8.724 -3.470 -0.054 1.00 92.75 74 ALA A O 1
ATOM 566 N N . GLY A 1 75 ? -9.928 -3.919 1.774 1.00 89.31 75 GLY A N 1
ATOM 567 C CA . GLY A 1 75 ? -9.822 -5.373 1.639 1.00 89.31 75 GLY A CA 1
ATOM 568 C C . GLY A 1 75 ? -10.364 -5.907 0.308 1.00 89.31 75 GLY A C 1
ATOM 569 O O . GLY A 1 75 ? -9.806 -6.858 -0.238 1.00 89.31 75 GLY A O 1
ATOM 570 N N . GLU A 1 76 ? -11.404 -5.275 -0.241 1.00 89.88 76 GLU A N 1
ATOM 571 C CA . GLU A 1 76 ? -11.983 -5.659 -1.531 1.00 89.88 76 GLU A CA 1
ATOM 572 C C . GLU A 1 76 ? -11.062 -5.284 -2.699 1.00 89.88 76 GLU A C 1
ATOM 574 O O . GLU A 1 76 ? -10.773 -6.121 -3.558 1.00 89.88 76 GLU A O 1
ATOM 579 N N . GLU A 1 77 ? -10.525 -4.060 -2.726 1.00 91.81 77 GLU A N 1
ATOM 580 C CA . GLU A 1 77 ? -9.563 -3.662 -3.753 1.00 91.81 77 GLU A CA 1
ATOM 581 C C . GLU A 1 77 ? -8.263 -4.451 -3.634 1.00 91.81 77 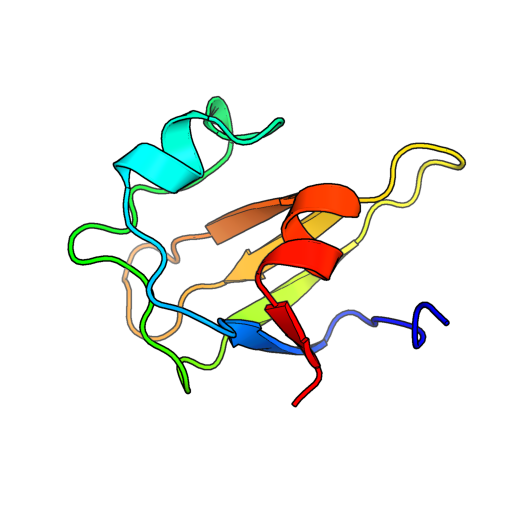GLU A C 1
ATOM 583 O O . GLU A 1 77 ? -7.661 -4.778 -4.657 1.00 91.81 77 GLU A O 1
ATOM 588 N N . TYR A 1 78 ? -7.857 -4.805 -2.414 1.00 91.25 78 TYR A N 1
ATOM 589 C CA . TYR A 1 78 ? -6.727 -5.688 -2.175 1.00 91.25 78 TYR A CA 1
ATOM 590 C C . TYR A 1 78 ? -6.949 -7.049 -2.843 1.00 91.25 78 TYR A C 1
ATOM 592 O O . TYR A 1 78 ? -6.181 -7.426 -3.725 1.00 91.25 78 TYR A O 1
ATOM 600 N N . GLY A 1 79 ? -8.030 -7.753 -2.490 1.00 89.81 79 GLY A N 1
ATOM 601 C CA . GLY A 1 79 ? -8.305 -9.100 -3.000 1.00 89.81 79 GLY A CA 1
ATOM 602 C C . GLY A 1 79 ? -8.504 -9.169 -4.517 1.00 89.81 79 GLY A C 1
ATOM 603 O O . GLY A 1 79 ? -8.195 -10.188 -5.130 1.00 89.81 79 GLY A O 1
ATOM 604 N N . ASN A 1 80 ? -8.975 -8.082 -5.132 1.00 91.38 80 ASN A N 1
ATOM 605 C CA . ASN A 1 80 ? -9.209 -8.014 -6.574 1.00 91.38 80 ASN A CA 1
ATOM 606 C C . ASN A 1 80 ? -7.971 -7.626 -7.393 1.00 91.38 80 ASN A C 1
ATOM 608 O O . ASN A 1 80 ? -7.928 -7.894 -8.596 1.00 91.38 80 ASN A O 1
ATOM 612 N N . ASN A 1 81 ? -6.996 -6.938 -6.790 1.00 92.81 81 ASN A N 1
ATOM 613 C CA . ASN A 1 81 ? -5.926 -6.280 -7.547 1.00 92.81 81 ASN A CA 1
ATOM 614 C C . ASN A 1 81 ? -4.520 -6.628 -7.088 1.00 92.81 81 ASN A C 1
ATOM 616 O O . ASN A 1 81 ? -3.580 -6.323 -7.818 1.00 92.81 81 ASN A O 1
ATOM 620 N N . PHE A 1 82 ? -4.361 -7.250 -5.924 1.00 93.19 82 PHE A N 1
ATOM 621 C CA . PHE A 1 82 ? -3.066 -7.476 -5.307 1.00 93.19 82 PHE A CA 1
ATOM 622 C C . PHE A 1 82 ? -2.932 -8.900 -4.783 1.00 93.19 82 PHE A C 1
ATOM 624 O O . PHE A 1 82 ? -3.909 -9.591 -4.498 1.00 93.19 82 PHE A O 1
ATOM 631 N N . ARG A 1 83 ? -1.682 -9.326 -4.636 1.00 91.69 83 ARG A N 1
ATOM 632 C CA . ARG A 1 83 ? -1.309 -10.542 -3.911 1.00 91.69 83 ARG A CA 1
ATOM 633 C C . ARG A 1 83 ? -0.075 -10.281 -3.049 1.00 91.69 83 ARG A C 1
ATOM 635 O O . ARG A 1 83 ? 0.697 -9.37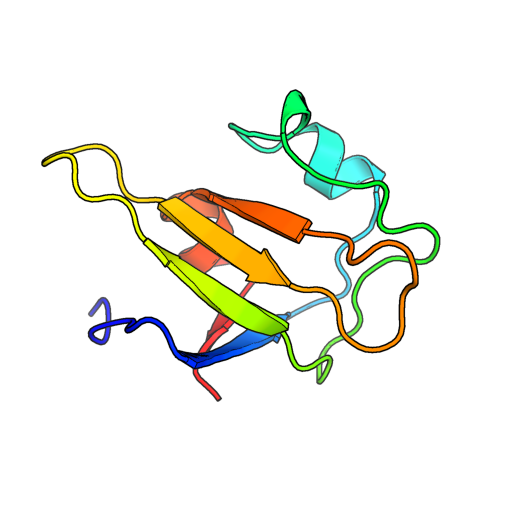7 -3.390 1.00 91.69 83 ARG A O 1
ATOM 642 N N . PRO A 1 84 ? 0.128 -11.044 -1.964 1.00 91.12 84 PRO A N 1
ATOM 643 C CA . PRO A 1 84 ? 1.405 -11.033 -1.261 1.00 91.12 84 PRO A CA 1
ATOM 644 C C . PRO A 1 84 ? 2.518 -11.559 -2.182 1.00 91.12 84 PRO A C 1
ATOM 646 O O . PRO A 1 84 ? 2.247 -12.372 -3.075 1.00 91.12 84 PRO A O 1
ATOM 649 N N . LEU A 1 85 ? 3.736 -11.052 -1.982 1.00 85.81 85 LEU A N 1
ATOM 650 C CA . LEU A 1 85 ? 4.966 -11.600 -2.561 1.00 85.81 85 LEU A CA 1
ATOM 651 C C . LEU A 1 85 ? 5.587 -12.654 -1.643 1.00 85.81 85 LEU A C 1
ATOM 653 O O . LEU A 1 85 ? 5.472 -12.496 -0.407 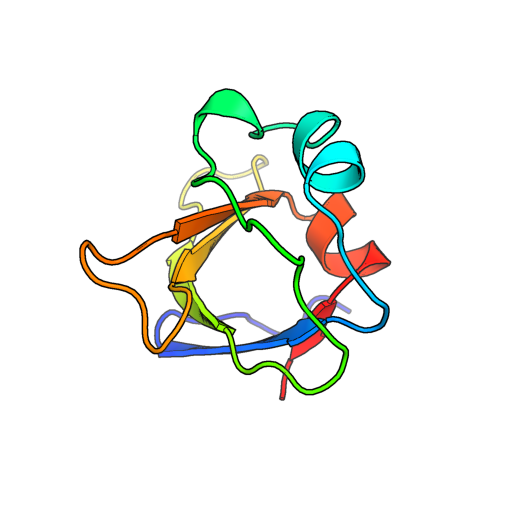1.00 85.81 85 LEU A O 1
#

Radius of gyration: 11.76 Å; chains: 1; bounding box: 26×30×29 Å

Sequence (85 aa):
MIMTLEIGNTITPLRHINATMVSYWQFAKECADILGGLMPGAELKIVELSKIPGAMWVRVELPGRLPVASLKIAGEEYGNNFRPL

Secondary structure (DSSP, 8-state):
------TT-EEEESS-B-HHHHHTSTTGGGSPP-TT-BPTT--EEEEEE--STT--EEEEEETT-SS-EEEEEEHHHHHHHEEE-

Foldseek 3Di:
DPDDDDQFFKKFWPAWAALVNLCPAPPSVVFDHPDRTGHGVQIWGWHDFDPDPPWGWTKTWRPPDPVTTIGIHTPVNCVVTMDTD

pLDDT: mean 85.31, std 11.3, range [37.91, 93.94]